Protein AF-A0AA90ARC6-F1 (afdb_monomer)

Solvent-accessible surface area (backbone atoms only — not comparable to full-atom values): 3069 Å² total; per-residue (Å²): 136,85,80,77,78,77,80,70,74,73,77,44,46,20,30,35,35,40,89,87,79,42,74,49,72,31,67,67,72,73,53,70,67,55,49,51,48,35,36,74,77,69,56,28,43,80,42,76,106

Nearest PDB structures (foldseek):
  1pqs-assembly1_A  TM=4.384E-01  e=4.078E+00  Saccharomyces cerevisiae
  5fr9-assembly1_D  TM=3.086E-01  e=7.412E+00  Arthrobact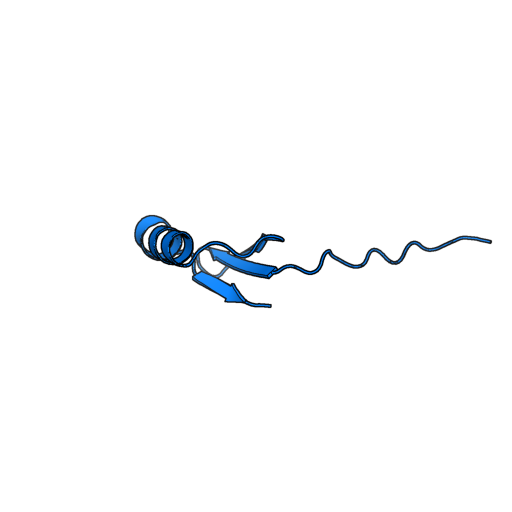er sp.

Sequence (49 aa):
MTSYVTYRPPQAAGSWVIGGNFFVQVRERPNWLHRWFALAFLGWQWVDA

Secondary structure (DSSP, 8-state):
------------SEEEEETTTEEEEESS---HHHHHHIIIII-PEEEE-

Mean predicted aligned error: 9.68 Å

Structure (mmCIF, N/CA/C/O backbone):
data_AF-A0AA90ARC6-F1
#
_entry.id   AF-A0AA90ARC6-F1
#
loop_
_atom_site.group_PDB
_atom_site.id
_atom_site.type_symbol
_atom_site.label_atom_id
_atom_site.label_alt_id
_atom_site.label_comp_id
_atom_site.label_asym_id
_atom_site.label_entity_id
_atom_site.label_seq_id
_atom_site.pdbx_PDB_ins_code
_atom_site.Cartn_x
_atom_site.Cartn_y
_atom_site.Cartn_z
_atom_site.occupancy
_atom_site.B_iso_or_equiv
_atom_site.auth_seq_id
_atom_site.auth_comp_id
_atom_site.auth_asym_id
_atom_site.auth_atom_id
_atom_site.pdbx_PDB_model_num
ATOM 1 N N . MET A 1 1 ? 8.837 5.056 -40.512 1.00 39.47 1 MET A N 1
ATOM 2 C CA . MET A 1 1 ? 8.497 3.814 -39.788 1.00 39.47 1 MET A CA 1
ATOM 3 C C . MET A 1 1 ? 8.462 4.164 -38.310 1.00 39.47 1 MET A C 1
ATOM 5 O O . MET A 1 1 ? 9.506 4.292 -37.691 1.00 39.47 1 MET A O 1
ATOM 9 N N . THR A 1 2 ? 7.282 4.502 -37.795 1.00 46.78 2 THR A N 1
ATOM 10 C CA . THR A 1 2 ? 7.109 5.037 -36.438 1.00 46.78 2 THR A CA 1
ATOM 11 C C . THR A 1 2 ? 6.990 3.854 -35.483 1.00 46.78 2 THR A C 1
ATOM 13 O O . THR A 1 2 ? 5.973 3.167 -35.458 1.00 46.78 2 THR A O 1
ATOM 16 N N . SER A 1 3 ? 8.066 3.542 -34.767 1.00 51.62 3 SER A N 1
ATOM 17 C CA . SER A 1 3 ? 8.096 2.463 -33.780 1.00 51.62 3 SER A CA 1
ATOM 18 C C . SER A 1 3 ? 7.359 2.911 -32.520 1.00 51.62 3 SER A C 1
ATOM 20 O O . SER A 1 3 ? 7.908 3.637 -31.692 1.00 51.62 3 SER A O 1
ATOM 22 N N . TYR A 1 4 ? 6.104 2.491 -32.382 1.00 59.38 4 TYR A N 1
ATOM 23 C CA . TYR A 1 4 ? 5.359 2.619 -31.136 1.00 59.38 4 TYR A CA 1
ATOM 24 C C . TYR A 1 4 ? 5.986 1.664 -30.119 1.00 59.38 4 TYR A C 1
ATOM 26 O O . TYR A 1 4 ? 5.789 0.452 -30.185 1.00 59.38 4 TYR A O 1
ATOM 34 N N . VAL A 1 5 ? 6.789 2.202 -29.200 1.00 61.28 5 VAL A N 1
ATOM 35 C CA . VAL A 1 5 ? 7.282 1.447 -28.048 1.00 61.28 5 VAL A CA 1
ATOM 36 C C . VAL A 1 5 ? 6.062 1.130 -27.194 1.00 61.28 5 VAL A C 1
ATOM 38 O O . VAL A 1 5 ? 5.542 1.993 -26.490 1.00 61.28 5 VAL A O 1
ATOM 41 N N . THR A 1 6 ? 5.558 -0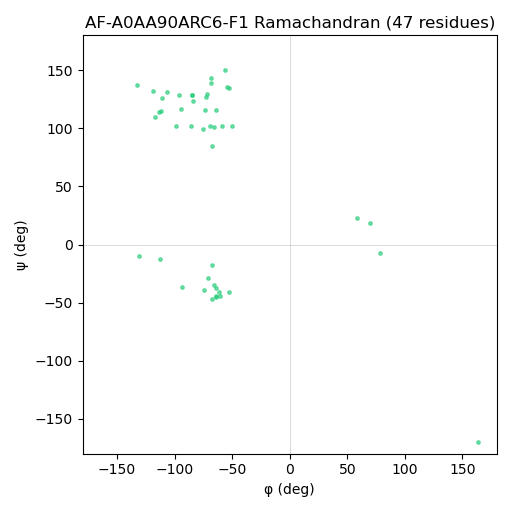.100 -27.297 1.00 57.50 6 THR A N 1
ATOM 42 C CA . THR A 1 6 ? 4.554 -0.623 -26.376 1.00 57.50 6 THR A CA 1
ATOM 43 C C . THR A 1 6 ? 5.158 -0.552 -24.982 1.00 57.50 6 THR A C 1
ATOM 45 O O . THR A 1 6 ? 6.014 -1.362 -24.626 1.00 57.50 6 THR A O 1
ATOM 48 N N . TYR A 1 7 ? 4.749 0.453 -24.210 1.00 49.88 7 TYR A N 1
ATOM 49 C CA . TYR A 1 7 ? 5.131 0.605 -22.817 1.00 49.88 7 TYR A CA 1
ATOM 50 C C . TYR A 1 7 ? 4.468 -0.542 -22.055 1.00 49.88 7 TYR A C 1
ATOM 52 O O . TYR A 1 7 ? 3.342 -0.427 -21.578 1.00 49.88 7 TYR A O 1
ATOM 60 N N . ARG A 1 8 ? 5.120 -1.709 -22.029 1.00 55.09 8 ARG A N 1
ATOM 61 C CA . ARG A 1 8 ? 4.715 -2.791 -21.139 1.00 55.09 8 ARG A CA 1
ATOM 62 C C . ARG A 1 8 ? 4.933 -2.248 -19.732 1.00 55.09 8 ARG A C 1
ATOM 64 O O . ARG A 1 8 ? 6.086 -1.941 -19.407 1.00 55.09 8 ARG A O 1
ATOM 71 N N . PRO A 1 9 ? 3.875 -2.076 -18.918 1.00 59.75 9 PRO A N 1
ATOM 72 C CA . PRO A 1 9 ? 4.089 -1.746 -17.526 1.00 59.75 9 PRO A CA 1
ATOM 73 C C . PRO A 1 9 ? 5.020 -2.826 -16.970 1.00 59.75 9 PRO A C 1
ATOM 75 O O . PRO A 1 9 ? 4.880 -4.001 -17.332 1.00 59.75 9 PRO A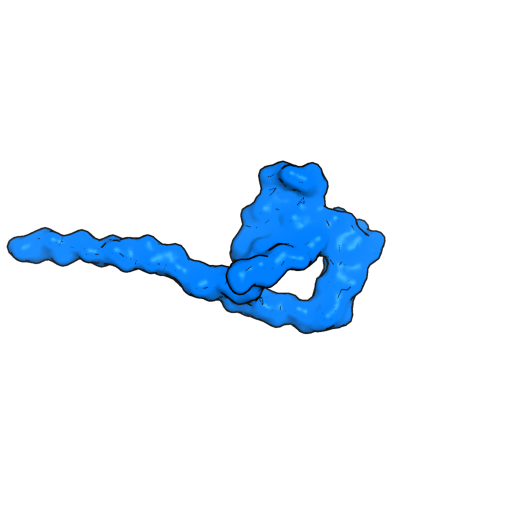 O 1
ATOM 78 N N . PRO A 1 10 ? 6.044 -2.438 -16.200 1.00 59.09 10 PRO A N 1
ATOM 79 C CA . PRO A 1 10 ? 6.943 -3.422 -15.632 1.00 59.09 10 PRO A CA 1
ATOM 80 C C . PRO A 1 10 ? 6.117 -4.458 -14.893 1.00 59.09 10 PRO A C 1
ATOM 82 O O . PRO A 1 10 ? 5.195 -4.073 -14.180 1.00 59.09 10 PRO A O 1
ATOM 85 N N . GLN A 1 11 ? 6.426 -5.740 -15.099 1.00 59.69 11 GLN A N 1
ATOM 86 C CA . GLN A 1 11 ? 5.824 -6.825 -14.330 1.00 59.69 11 GLN A CA 1
ATOM 87 C C . GLN A 1 11 ? 5.965 -6.465 -12.850 1.00 59.69 11 GLN A C 1
ATOM 89 O O . GLN A 1 11 ? 7.061 -6.501 -12.291 1.00 59.69 11 GLN A O 1
ATOM 94 N N . ALA A 1 12 ? 4.876 -5.987 -12.257 1.00 63.97 12 ALA A N 1
ATOM 95 C CA . ALA A 1 12 ? 4.831 -5.684 -10.847 1.00 63.97 12 ALA A CA 1
ATOM 96 C C . ALA A 1 12 ? 4.815 -7.034 -10.136 1.00 63.97 12 ALA A C 1
ATOM 98 O O . ALA A 1 12 ? 4.023 -7.904 -10.489 1.00 63.97 12 ALA A O 1
ATOM 99 N N . ALA A 1 13 ? 5.690 -7.223 -9.151 1.00 69.00 13 ALA A N 1
ATOM 100 C CA . ALA A 1 13 ? 5.647 -8.417 -8.312 1.00 69.00 13 ALA A CA 1
ATOM 101 C C . ALA A 1 13 ? 4.384 -8.441 -7.432 1.00 69.00 13 ALA A C 1
ATOM 103 O O . ALA A 1 13 ? 4.023 -9.475 -6.877 1.00 69.00 13 ALA A O 1
ATOM 104 N N . GLY A 1 14 ? 3.738 -7.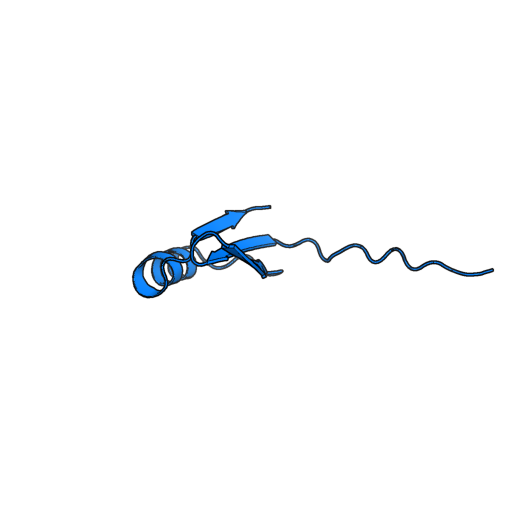285 -7.275 1.00 77.75 14 GLY A N 1
ATOM 105 C CA . GLY A 1 14 ? 2.467 -7.111 -6.593 1.00 77.75 14 GLY A CA 1
ATOM 106 C C . GLY A 1 14 ? 2.225 -5.647 -6.240 1.00 77.75 14 GLY A C 1
ATOM 107 O O . GLY A 1 14 ? 2.939 -4.745 -6.688 1.00 77.75 14 GLY A O 1
ATOM 108 N N . SER A 1 15 ? 1.198 -5.415 -5.436 1.00 80.75 15 SER A N 1
ATOM 109 C CA . SER A 1 15 ? 0.705 -4.098 -5.049 1.00 80.75 15 SER A CA 1
ATOM 110 C C . SER A 1 15 ? 0.490 -4.033 -3.541 1.00 80.75 15 SER A C 1
ATOM 112 O O . SER A 1 15 ? -0.101 -4.940 -2.965 1.00 80.75 15 SER A O 1
ATOM 114 N N . TRP A 1 16 ? 0.890 -2.943 -2.894 1.00 83.19 16 TRP A N 1
ATOM 115 C CA . TRP A 1 16 ? 0.393 -2.616 -1.558 1.00 83.19 16 TRP A CA 1
ATOM 116 C C . TRP A 1 16 ? -0.927 -1.876 -1.659 1.00 83.19 16 TRP A C 1
ATOM 118 O O . TRP A 1 16 ? -1.013 -0.861 -2.343 1.00 83.19 16 TRP A O 1
ATOM 128 N N . VAL A 1 17 ? -1.927 -2.347 -0.934 1.00 82.25 17 VAL A N 1
ATOM 129 C CA . VAL A 1 17 ? -3.200 -1.677 -0.710 1.00 82.25 17 VAL A CA 1
ATOM 130 C C . VAL A 1 17 ? -3.096 -0.906 0.595 1.00 82.25 17 VAL A C 1
ATOM 132 O O . VAL A 1 17 ? -2.916 -1.487 1.664 1.00 82.25 17 VAL A O 1
ATOM 135 N N . ILE A 1 18 ? -3.206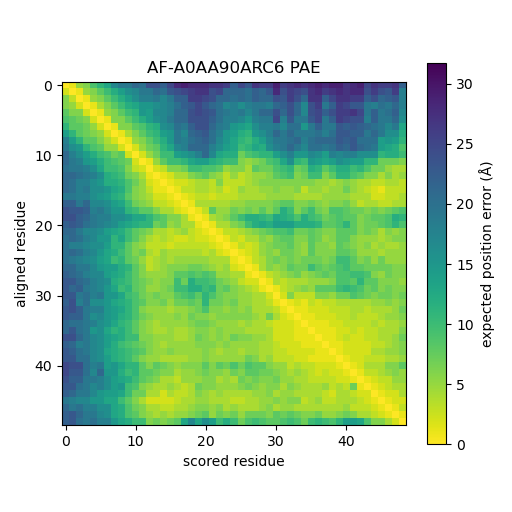 0.411 0.499 1.00 83.00 18 ILE A N 1
ATOM 136 C CA . ILE A 1 18 ? -3.116 1.350 1.610 1.00 83.00 18 ILE A CA 1
ATOM 137 C C . ILE A 1 18 ? -4.501 1.963 1.807 1.00 83.00 18 ILE A C 1
ATOM 139 O O . ILE A 1 18 ? -5.018 2.649 0.921 1.00 83.00 18 ILE A O 1
ATOM 143 N N . GLY A 1 19 ? -5.130 1.694 2.955 1.00 74.69 19 GLY A N 1
ATOM 144 C CA . GLY A 1 19 ? -6.408 2.314 3.328 1.00 74.69 19 GLY A CA 1
ATOM 145 C C . GLY A 1 19 ? -7.561 2.084 2.337 1.00 74.69 19 GLY A C 1
ATOM 146 O O . GLY A 1 19 ? -8.478 2.894 2.277 1.00 74.69 19 GLY A O 1
ATOM 147 N N . GLY A 1 20 ? -7.500 1.025 1.522 1.00 70.75 20 GLY A N 1
ATOM 148 C CA . GLY A 1 20 ? -8.556 0.631 0.581 1.00 70.75 20 GLY A CA 1
ATOM 149 C C . GLY A 1 20 ? -8.648 1.432 -0.725 1.00 70.75 20 GLY A C 1
ATOM 150 O O . GLY A 1 20 ? -9.401 1.025 -1.602 1.00 70.75 20 GLY A O 1
ATOM 151 N N . ASN A 1 21 ? -7.891 2.524 -0.886 1.00 73.94 21 ASN A N 1
ATOM 152 C CA . ASN A 1 21 ? -7.994 3.394 -2.070 1.00 73.94 21 ASN A CA 1
ATOM 153 C C . ASN A 1 21 ? -6.649 3.733 -2.732 1.00 73.94 21 ASN A C 1
ATOM 155 O O . ASN A 1 21 ? -6.619 4.285 -3.830 1.00 73.94 21 ASN A O 1
ATOM 159 N N . PHE A 1 22 ? -5.530 3.404 -2.084 1.00 77.88 22 PHE A N 1
ATOM 160 C CA . PHE A 1 22 ? -4.194 3.609 -2.632 1.00 77.88 22 PHE A CA 1
ATOM 161 C C . PHE A 1 22 ? -3.549 2.269 -2.959 1.00 77.88 22 PHE A C 1
ATOM 163 O O . PHE A 1 22 ? -3.440 1.402 -2.098 1.00 77.88 22 PHE A O 1
ATOM 170 N N . PHE A 1 23 ? -3.093 2.124 -4.202 1.00 79.44 23 PHE A N 1
ATOM 171 C CA . PHE A 1 23 ? -2.401 0.935 -4.683 1.00 79.44 23 PHE A CA 1
ATOM 172 C C . PHE A 1 23 ? -0.979 1.318 -5.083 1.00 79.44 23 PHE A C 1
ATOM 174 O O . PHE A 1 23 ? -0.773 2.018 -6.073 1.00 79.4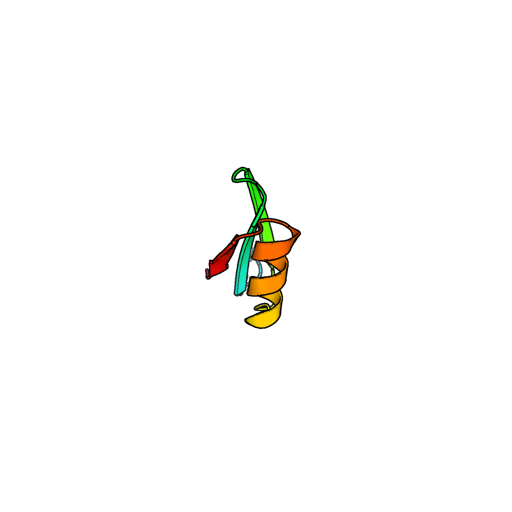4 23 PHE A O 1
ATOM 181 N N . VAL A 1 24 ? 0.013 0.873 -4.316 1.00 80.06 24 VAL A N 1
ATOM 182 C CA . VAL A 1 24 ? 1.428 1.087 -4.633 1.00 80.06 24 VAL A CA 1
ATOM 183 C C . VAL A 1 24 ? 1.958 -0.175 -5.289 1.00 80.06 24 VAL A C 1
ATOM 185 O O . VAL A 1 24 ? 2.221 -1.168 -4.615 1.00 80.06 24 VAL A O 1
ATOM 188 N N . GLN A 1 25 ? 2.099 -0.147 -6.612 1.00 77.44 25 GLN A N 1
ATOM 189 C CA . GLN A 1 25 ? 2.700 -1.250 -7.359 1.00 77.44 25 GLN A CA 1
ATOM 190 C C . GLN A 1 25 ? 4.204 -1.284 -7.108 1.00 77.44 25 GLN A C 1
ATOM 192 O O . GLN A 1 25 ? 4.898 -0.284 -7.300 1.00 77.44 25 GLN A O 1
ATOM 197 N N . VAL A 1 26 ? 4.715 -2.441 -6.701 1.00 75.88 26 VAL A N 1
ATOM 198 C CA . VAL A 1 26 ? 6.139 -2.627 -6.422 1.00 75.88 26 VAL A CA 1
ATOM 199 C C . VAL A 1 26 ? 6.689 -3.681 -7.368 1.00 75.88 26 VAL A C 1
ATOM 201 O O . VAL A 1 26 ? 6.107 -4.748 -7.563 1.00 75.88 26 VAL A O 1
ATOM 204 N N . ARG A 1 27 ? 7.832 -3.371 -7.983 1.00 69.12 27 ARG A N 1
ATOM 205 C CA . ARG A 1 27 ? 8.546 -4.316 -8.853 1.00 69.12 27 ARG A CA 1
ATOM 206 C C . ARG A 1 27 ? 9.186 -5.457 -8.073 1.00 69.12 27 ARG A C 1
ATOM 208 O O . ARG A 1 27 ? 9.358 -6.537 -8.618 1.00 69.12 27 ARG A O 1
ATOM 215 N N . GLU A 1 28 ? 9.545 -5.208 -6.822 1.00 72.81 28 GLU A N 1
ATOM 216 C CA . GLU A 1 28 ? 10.254 -6.162 -5.982 1.00 72.81 28 GLU A CA 1
ATOM 217 C C . GLU A 1 28 ? 9.309 -6.736 -4.931 1.00 72.81 28 GLU A C 1
ATOM 219 O O . GLU A 1 28 ? 8.571 -5.997 -4.274 1.00 72.81 28 GLU A O 1
ATOM 224 N N . ARG A 1 29 ? 9.300 -8.066 -4.801 1.00 75.06 29 ARG A N 1
ATOM 225 C CA . ARG A 1 29 ? 8.420 -8.763 -3.867 1.00 75.06 29 ARG A CA 1
ATOM 226 C C . ARG A 1 29 ? 8.958 -8.544 -2.447 1.00 75.06 29 ARG A C 1
ATOM 228 O O . ARG A 1 29 ? 10.054 -9.012 -2.144 1.00 75.06 29 ARG A O 1
ATOM 235 N N . PRO A 1 30 ? 8.221 -7.856 -1.563 1.00 72.69 30 PRO A N 1
ATOM 236 C CA . PRO A 1 30 ? 8.685 -7.600 -0.214 1.00 72.69 30 PRO A CA 1
ATOM 237 C C . PRO A 1 30 ? 8.722 -8.909 0.571 1.00 72.69 30 PRO A C 1
ATOM 239 O O . PRO A 1 30 ? 7.803 -9.733 0.475 1.00 72.69 30 PRO A O 1
ATOM 242 N N . ASN A 1 31 ? 9.777 -9.078 1.371 1.00 81.50 31 ASN A N 1
ATOM 243 C CA . ASN A 1 31 ? 9.924 -10.221 2.266 1.00 81.50 31 ASN A CA 1
ATOM 244 C C . ASN A 1 31 ? 8.725 -10.338 3.212 1.00 81.50 31 ASN A C 1
ATOM 246 O O . ASN A 1 31 ? 8.126 -9.338 3.613 1.00 81.50 31 ASN A O 1
ATOM 250 N N . TRP A 1 32 ? 8.407 -11.570 3.614 1.00 80.31 32 TRP A N 1
ATOM 251 C CA . TRP A 1 32 ? 7.263 -11.871 4.477 1.00 80.31 32 TRP A CA 1
ATOM 252 C C . TRP A 1 32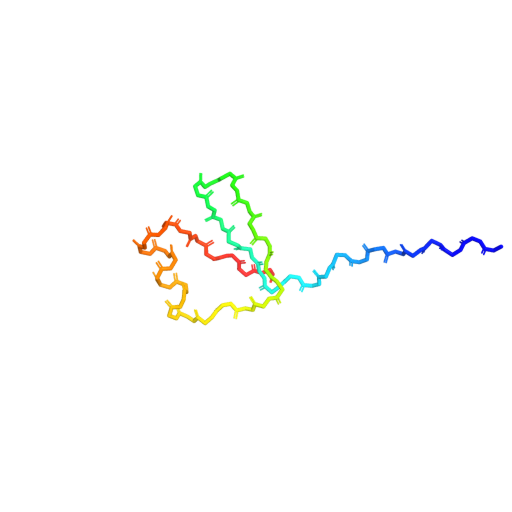 ? 7.260 -11.027 5.762 1.00 80.31 32 TRP A C 1
ATOM 254 O O . TRP A 1 32 ? 6.224 -10.481 6.122 1.00 80.31 32 TRP A O 1
ATOM 264 N N . LEU A 1 33 ? 8.422 -10.816 6.391 1.00 84.94 33 LEU A N 1
ATOM 265 C CA . LEU A 1 33 ? 8.551 -9.962 7.576 1.00 84.94 33 LEU A CA 1
ATOM 266 C C . LEU A 1 33 ? 8.143 -8.508 7.286 1.00 84.94 33 LEU A C 1
ATOM 268 O O . LEU A 1 33 ? 7.436 -7.889 8.071 1.00 84.94 33 LEU A O 1
ATOM 272 N N . HIS A 1 34 ? 8.534 -7.983 6.124 1.00 80.56 34 HIS A N 1
ATOM 273 C CA . HIS A 1 34 ? 8.174 -6.635 5.689 1.00 80.56 34 HIS A CA 1
ATOM 274 C C . HIS A 1 34 ? 6.661 -6.518 5.440 1.00 80.56 34 HIS A C 1
ATOM 276 O O . HIS A 1 34 ? 6.073 -5.496 5.772 1.00 80.56 34 HIS A O 1
ATOM 282 N N . ARG A 1 35 ? 6.013 -7.586 4.942 1.00 82.19 35 ARG A N 1
ATOM 283 C CA . ARG A 1 35 ? 4.539 -7.704 4.867 1.00 82.19 35 ARG A CA 1
ATOM 284 C C . ARG A 1 35 ? 3.880 -7.645 6.227 1.00 82.19 35 ARG A C 1
ATOM 286 O O . ARG A 1 35 ? 2.926 -6.894 6.389 1.00 82.19 35 ARG A O 1
ATOM 293 N N . TRP A 1 36 ? 4.420 -8.355 7.207 1.00 83.62 36 TRP A N 1
ATOM 294 C CA . TRP A 1 36 ? 3.910 -8.294 8.571 1.00 83.62 36 TRP A CA 1
ATOM 295 C C . TRP A 1 36 ? 4.076 -6.909 9.199 1.00 83.62 36 TRP A C 1
ATOM 297 O O . TRP A 1 36 ? 3.116 -6.392 9.760 1.00 83.62 36 TRP A O 1
ATOM 307 N N . PHE A 1 37 ? 5.241 -6.270 9.054 1.00 85.44 37 PHE A N 1
ATOM 308 C CA . PHE A 1 37 ? 5.462 -4.911 9.558 1.00 85.44 37 PHE A CA 1
ATOM 309 C C . PHE A 1 37 ? 4.570 -3.880 8.861 1.00 85.44 37 PHE A C 1
ATOM 311 O O . PHE A 1 37 ? 3.957 -3.057 9.534 1.00 85.44 37 PHE A O 1
ATOM 318 N N . ALA A 1 38 ? 4.445 -3.940 7.536 1.00 84.19 38 ALA A N 1
ATOM 319 C CA . ALA A 1 38 ? 3.593 -3.028 6.781 1.00 84.19 38 ALA A CA 1
ATOM 320 C C . ALA A 1 38 ? 2.110 -3.203 7.147 1.00 84.19 38 ALA A C 1
ATOM 322 O O . ALA A 1 38 ? 1.392 -2.218 7.304 1.00 84.19 38 ALA A O 1
ATOM 323 N N . LEU A 1 39 ? 1.661 -4.435 7.384 1.00 83.94 39 LEU A N 1
ATOM 324 C CA . LEU A 1 39 ? 0.312 -4.696 7.877 1.00 83.94 39 LEU A CA 1
ATOM 325 C C . LEU A 1 39 ? 0.122 -4.177 9.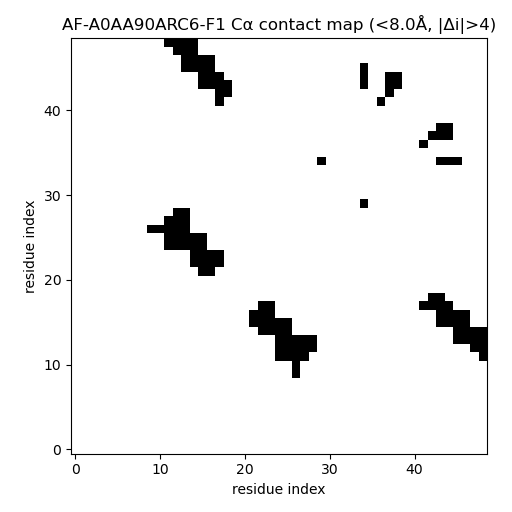314 1.00 83.94 39 LEU A C 1
ATOM 327 O O . LEU A 1 39 ? -0.863 -3.502 9.591 1.00 83.94 39 LEU A O 1
ATOM 331 N N . ALA A 1 40 ? 1.060 -4.463 10.222 1.00 84.31 40 ALA A N 1
ATOM 332 C CA . ALA A 1 40 ? 0.929 -4.157 11.647 1.00 84.31 40 ALA A CA 1
ATOM 333 C C . ALA A 1 40 ? 1.105 -2.667 11.982 1.00 84.31 40 ALA A C 1
ATOM 335 O O . ALA A 1 40 ? 0.396 -2.150 12.840 1.00 84.31 40 ALA A O 1
ATOM 336 N N . PHE A 1 41 ? 2.037 -1.976 11.320 1.00 83.12 41 PHE A N 1
ATOM 337 C CA . PHE A 1 41 ? 2.331 -0.564 11.592 1.00 83.12 41 PHE A CA 1
ATOM 338 C C . PHE A 1 41 ? 1.560 0.394 10.691 1.00 83.12 41 PHE A C 1
ATOM 340 O O . PHE A 1 41 ? 1.185 1.475 11.134 1.00 83.12 41 PHE A O 1
ATOM 347 N N . LEU A 1 42 ? 1.354 0.023 9.427 1.00 82.94 42 LEU A N 1
ATOM 348 C CA . LEU A 1 42 ? 0.785 0.920 8.420 1.00 82.94 42 LEU A CA 1
ATOM 349 C C . LEU A 1 42 ? -0.616 0.483 7.961 1.00 82.94 42 LEU A C 1
ATOM 351 O O . LEU A 1 42 ? -1.300 1.254 7.289 1.00 82.94 42 LEU A O 1
ATOM 355 N N . GLY A 1 43 ? -1.059 -0.734 8.299 1.00 83.75 43 GLY A N 1
ATOM 356 C CA . GLY A 1 43 ? -2.310 -1.299 7.787 1.00 83.75 43 GLY A CA 1
ATOM 357 C C . GLY A 1 43 ? -2.251 -1.643 6.296 1.00 83.75 43 GLY A C 1
ATOM 358 O O . GLY A 1 43 ? -3.290 -1.737 5.646 1.00 83.75 43 GLY A O 1
ATOM 359 N N . TRP A 1 44 ? -1.052 -1.775 5.723 1.00 85.50 44 TRP A N 1
ATOM 360 C CA . TRP A 1 44 ? -0.875 -2.016 4.293 1.00 85.50 44 TRP A CA 1
ATOM 361 C C . TRP A 1 44 ? -1.001 -3.501 3.983 1.00 85.50 44 TRP A C 1
ATOM 363 O O . TRP A 1 44 ? -0.264 -4.331 4.515 1.00 85.50 44 TRP A O 1
ATOM 373 N N . GLN A 1 45 ? -1.917 -3.839 3.083 1.00 82.38 45 GLN A N 1
ATOM 374 C CA . GLN A 1 45 ? -2.118 -5.209 2.633 1.00 82.38 45 GLN A CA 1
ATOM 375 C C . GLN A 1 45 ? -1.358 -5.452 1.341 1.00 82.38 45 GLN A C 1
ATOM 377 O O . GLN A 1 45 ? -1.480 -4.695 0.386 1.00 82.38 45 GLN A O 1
ATOM 382 N N . TRP A 1 46 ? -0.567 -6.516 1.293 1.00 82.12 46 TRP A N 1
ATOM 383 C CA . TRP A 1 46 ? 0.093 -6.913 0.058 1.00 82.12 46 TRP A CA 1
ATOM 384 C C . TRP A 1 46 ? -0.836 -7.775 -0.801 1.00 82.12 46 TRP A C 1
ATOM 386 O O . TRP A 1 46 ? -1.353 -8.787 -0.328 1.00 82.12 46 TRP A O 1
ATOM 396 N N . VAL A 1 47 ? -0.982 -7.410 -2.069 1.00 80.19 47 VAL A N 1
ATOM 397 C CA . VAL A 1 47 ? -1.696 -8.154 -3.107 1.00 80.19 47 VAL A CA 1
ATOM 398 C C . VAL A 1 47 ? -0.669 -8.606 -4.137 1.00 80.19 47 VAL A C 1
ATOM 400 O O . VAL A 1 47 ? -0.040 -7.785 -4.797 1.00 80.19 47 VAL A O 1
ATOM 403 N N . ASP A 1 48 ? -0.457 -9.913 -4.251 1.00 74.81 48 ASP A N 1
ATOM 404 C CA . ASP A 1 48 ? 0.353 -10.477 -5.335 1.00 74.81 48 ASP A CA 1
ATOM 405 C C . ASP A 1 48 ? -0.378 -10.298 -6.683 1.00 74.81 48 ASP A C 1
ATOM 407 O O . ASP A 1 48 ? -1.609 -10.345 -6.717 1.00 74.81 48 ASP A O 1
ATOM 411 N N . ALA A 1 49 ? 0.381 -10.029 -7.753 1.00 64.38 49 ALA A N 1
ATOM 412 C CA . ALA A 1 49 ? -0.141 -9.882 -9.117 1.00 64.38 49 ALA A CA 1
ATOM 413 C C . ALA A 1 49 ? -0.361 -11.238 -9.803 1.00 64.38 49 ALA A C 1
ATOM 415 O O . ALA A 1 49 ? 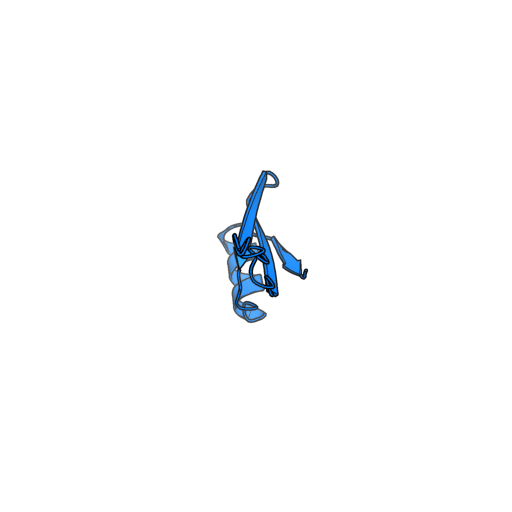0.397 -12.186 -9.491 1.00 64.38 49 ALA A O 1
#

Radius of gyration: 14.45 Å; Cα contacts (8 Å, |Δi|>4): 65; chains: 1; bounding box: 19×17×51 Å

pLDDT: mean 73.25, std 11.69, range [39.47, 85.5]

Organism: Stenotrophomonas maltophilia (NCBI:txid40324)

Foldseek 3Di:
DDDDPPPPPQQFQWWKDAPNPDTHGHNDDDDPVVQVCCCVPRVIHTGGD